Protein AF-A0A8A4ZAM6-F1 (afdb_monomer_lite)

pLDDT: mean 82.81, std 13.46, range [39.84, 95.81]

Foldseek 3Di:
DVQCVVCLVVVPLPSLPVPDPPVVSVCSCCPRVQKDKPDKDKDDWDFQPVVVVPDPDDSLFKTKIKIWIFMDTPVRPRVVTDIDMDIFIWGDPDNPGDIDGDDPDDD

Structure (mmCIF, N/CA/C/O backbone):
data_AF-A0A8A4ZAM6-F1
#
_entry.id   AF-A0A8A4ZAM6-F1
#
loop_
_atom_site.group_PDB
_atom_site.id
_atom_site.type_symbol
_atom_site.label_atom_id
_atom_site.label_alt_id
_atom_site.label_comp_id
_atom_site.label_asym_id
_atom_site.label_entity_id
_atom_site.label_seq_id
_atom_site.pdbx_PDB_ins_code
_atom_site.Cartn_x
_atom_site.Cartn_y
_atom_site.Cartn_z
_atom_site.occupancy
_atom_site.B_iso_or_equiv
_atom_site.auth_seq_id
_atom_site.auth_comp_id
_atom_site.auth_asym_id
_atom_site.auth_atom_id
_atom_site.pdbx_PDB_model_num
ATOM 1 N N . MET A 1 1 ? -4.270 -8.578 -17.598 1.00 58.09 1 MET A N 1
ATOM 2 C CA . MET A 1 1 ? -3.966 -8.266 -16.185 1.00 58.09 1 MET A CA 1
ATOM 3 C C . MET A 1 1 ? -3.404 -9.465 -15.415 1.00 58.09 1 MET A C 1
ATOM 5 O O . MET A 1 1 ? -2.531 -9.237 -14.599 1.00 58.09 1 MET A O 1
ATOM 9 N N . GLY A 1 2 ? -3.825 -10.714 -15.691 1.00 85.50 2 GLY A N 1
ATOM 10 C CA . GLY A 1 2 ? -3.328 -11.910 -14.975 1.00 85.50 2 GLY A CA 1
ATOM 11 C C . GLY A 1 2 ? -1.808 -12.116 -15.034 1.00 85.50 2 GLY A C 1
ATOM 12 O O . GLY A 1 2 ? -1.168 -12.109 -13.994 1.00 85.50 2 GLY A O 1
ATOM 13 N N . ALA A 1 3 ? -1.218 -12.159 -16.234 1.00 89.31 3 ALA A N 1
ATOM 14 C CA . ALA A 1 3 ? 0.215 -12.440 -16.411 1.00 89.31 3 ALA A CA 1
ATOM 15 C C . ALA A 1 3 ? 1.165 -11.439 -15.719 1.00 89.31 3 ALA A C 1
ATOM 17 O O . ALA A 1 3 ? 2.261 -11.805 -15.315 1.00 89.31 3 ALA A O 1
ATOM 18 N N . TYR A 1 4 ? 0.750 -10.176 -15.569 1.00 90.19 4 TYR A N 1
ATOM 19 C CA . TYR A 1 4 ? 1.551 -9.159 -14.882 1.00 90.19 4 TYR A CA 1
ATOM 20 C C . TYR A 1 4 ? 1.613 -9.414 -13.376 1.00 90.19 4 TYR A C 1
ATOM 22 O O . TYR A 1 4 ? 2.688 -9.432 -12.789 1.00 90.19 4 TYR A O 1
ATOM 30 N N . ILE A 1 5 ? 0.457 -9.679 -12.766 1.00 91.75 5 ILE A N 1
ATOM 31 C CA . ILE A 1 5 ? 0.363 -10.010 -11.342 1.00 91.75 5 ILE A CA 1
ATOM 32 C C . ILE A 1 5 ? 1.012 -11.368 -11.053 1.00 91.75 5 ILE A C 1
ATOM 34 O O . ILE A 1 5 ? 1.677 -11.522 -10.037 1.00 91.75 5 ILE A O 1
ATOM 38 N N . GLU A 1 6 ? 0.873 -12.339 -11.956 1.00 94.88 6 GLU A N 1
ATOM 39 C CA . GLU A 1 6 ? 1.567 -13.628 -11.856 1.00 94.88 6 GLU A CA 1
ATOM 40 C C . GLU A 1 6 ? 3.091 -13.451 -11.856 1.00 94.88 6 GLU A C 1
ATOM 42 O O . GLU A 1 6 ? 3.758 -14.045 -11.015 1.00 94.88 6 GLU A O 1
ATOM 47 N N . ALA A 1 7 ? 3.634 -12.596 -12.730 1.00 92.94 7 ALA A N 1
ATOM 48 C CA . ALA A 1 7 ? 5.065 -12.297 -12.767 1.00 92.94 7 ALA A CA 1
ATOM 49 C C . ALA A 1 7 ? 5.556 -11.572 -11.502 1.00 92.94 7 ALA A C 1
ATOM 51 O O . ALA A 1 7 ? 6.638 -11.878 -11.011 1.00 92.94 7 ALA A O 1
ATOM 52 N N . ILE A 1 8 ? 4.749 -10.658 -10.946 1.00 91.94 8 ILE A N 1
ATOM 53 C CA . ILE A 1 8 ? 5.022 -10.018 -9.649 1.00 91.94 8 ILE A CA 1
ATOM 54 C C . ILE A 1 8 ? 5.065 -11.064 -8.530 1.00 91.94 8 ILE A C 1
ATOM 56 O O . ILE A 1 8 ? 6.032 -11.125 -7.780 1.00 91.94 8 ILE A O 1
ATOM 60 N N . ASN A 1 9 ? 4.043 -11.915 -8.436 1.00 89.75 9 ASN A N 1
ATOM 61 C CA . ASN A 1 9 ? 3.941 -12.927 -7.382 1.00 89.75 9 ASN A CA 1
ATOM 62 C C . ASN A 1 9 ? 5.019 -14.016 -7.485 1.00 89.75 9 ASN A C 1
ATOM 64 O O . ASN A 1 9 ? 5.340 -14.650 -6.484 1.00 89.75 9 ASN A O 1
ATOM 68 N N . ALA A 1 10 ? 5.538 -14.265 -8.690 1.00 92.50 10 ALA A N 1
ATOM 69 C CA . ALA A 1 10 ? 6.625 -15.207 -8.941 1.00 92.50 10 ALA A CA 1
ATOM 70 C C . ALA A 1 10 ? 8.025 -14.573 -8.833 1.00 92.50 10 ALA A C 1
ATOM 72 O O . ALA A 1 10 ? 9.004 -15.283 -9.053 1.00 92.50 10 ALA A O 1
ATOM 73 N N . GLU A 1 11 ? 8.118 -13.269 -8.540 1.00 91.19 11 GLU A N 1
ATOM 74 C CA . GLU A 1 11 ? 9.368 -12.496 -8.544 1.00 91.19 11 GLU A CA 1
ATOM 75 C C . GLU A 1 11 ? 10.181 -12.671 -9.845 1.00 91.19 11 GLU A C 1
ATOM 77 O O . GLU A 1 11 ? 11.396 -12.862 -9.826 1.00 91.19 11 GLU A O 1
ATOM 82 N N . ASP A 1 12 ? 9.507 -12.634 -11.004 1.00 94.62 12 ASP A N 1
ATOM 83 C CA . ASP A 1 12 ? 10.125 -12.860 -12.319 1.00 94.62 12 ASP A CA 1
ATOM 84 C C . ASP A 1 12 ? 10.361 -11.539 -13.087 1.00 94.62 12 ASP A C 1
ATOM 86 O O . ASP A 1 12 ? 9.510 -11.106 -13.882 1.00 94.62 12 ASP A O 1
ATOM 90 N N . PRO A 1 13 ? 11.533 -10.889 -12.919 1.00 92.81 13 PRO A N 1
ATOM 91 C CA . PRO A 1 13 ? 11.847 -9.636 -13.604 1.00 92.81 13 PRO A CA 1
ATOM 92 C C . PRO A 1 13 ? 11.957 -9.808 -15.123 1.00 92.81 13 PRO A C 1
ATOM 94 O O . PRO A 1 13 ? 11.735 -8.855 -15.872 1.00 92.81 13 PRO A O 1
ATOM 97 N N . SER A 1 14 ? 12.280 -11.016 -15.600 1.00 94.44 14 SER A N 1
ATOM 98 C CA . SER A 1 14 ? 12.437 -11.287 -17.030 1.00 94.44 14 SER A CA 1
ATOM 99 C C . SER A 1 14 ? 11.087 -11.272 -17.743 1.00 94.44 14 SER A C 1
ATOM 101 O O . SER A 1 14 ? 10.952 -10.655 -18.804 1.00 94.44 14 SER A O 1
ATOM 103 N N . THR A 1 15 ? 10.064 -11.858 -17.116 1.00 94.88 15 THR A N 1
ATOM 104 C CA . THR A 1 15 ? 8.692 -11.807 -17.620 1.00 94.88 15 THR A CA 1
ATOM 105 C C . THR A 1 15 ? 8.140 -10.384 -17.553 1.00 94.88 15 THR A C 1
ATOM 107 O O . THR A 1 15 ? 7.557 -9.934 -18.539 1.00 94.88 15 THR A O 1
ATOM 110 N N . LEU A 1 16 ? 8.383 -9.630 -16.470 1.00 93.31 16 LEU A N 1
ATOM 111 C CA . LEU A 1 16 ? 7.971 -8.220 -16.376 1.00 93.31 16 LEU A CA 1
ATOM 112 C C . LEU A 1 16 ? 8.562 -7.363 -17.501 1.00 93.31 16 LEU A C 1
ATOM 114 O O . LEU A 1 16 ? 7.822 -6.635 -18.166 1.00 93.31 16 LEU A O 1
ATOM 118 N N . ALA A 1 17 ? 9.862 -7.500 -17.771 1.00 94.31 17 ALA A N 1
ATOM 119 C CA . ALA A 1 17 ? 10.533 -6.780 -18.853 1.00 94.31 17 ALA A CA 1
ATOM 120 C C . ALA A 1 17 ? 9.984 -7.134 -20.249 1.00 94.31 17 ALA A C 1
ATOM 122 O O . ALA A 1 17 ? 10.071 -6.320 -21.169 1.00 94.31 17 ALA A O 1
ATOM 123 N N . ALA A 1 18 ? 9.415 -8.332 -20.421 1.00 95.81 18 ALA A N 1
ATOM 124 C CA . ALA A 1 18 ? 8.833 -8.775 -21.686 1.00 95.81 18 ALA A CA 1
ATOM 125 C C . ALA A 1 18 ? 7.390 -8.287 -21.906 1.00 95.81 18 ALA A C 1
ATOM 127 O O . ALA A 1 18 ? 6.968 -8.146 -23.056 1.00 95.81 18 ALA A O 1
ATOM 128 N N . ILE A 1 19 ? 6.622 -8.061 -20.832 1.00 95.19 19 ILE A N 1
ATOM 129 C CA . ILE A 1 19 ? 5.175 -7.782 -20.912 1.00 95.19 19 ILE A CA 1
ATOM 130 C C . ILE A 1 19 ? 4.787 -6.343 -20.554 1.00 95.19 19 ILE A C 1
ATOM 132 O O . ILE A 1 19 ? 3.645 -5.951 -20.802 1.00 95.19 19 ILE A O 1
ATOM 136 N N . ALA A 1 20 ? 5.698 -5.565 -19.969 1.00 93.25 20 ALA A N 1
ATOM 137 C CA . ALA A 1 20 ? 5.477 -4.176 -19.580 1.00 93.25 20 ALA A CA 1
ATOM 138 C C . ALA A 1 20 ? 6.424 -3.222 -20.319 1.00 93.25 20 ALA A C 1
ATOM 140 O O . ALA A 1 20 ? 7.388 -3.632 -20.964 1.00 93.25 20 ALA A O 1
ATOM 141 N N . THR A 1 21 ? 6.141 -1.919 -20.244 1.00 95.50 21 THR A N 1
ATOM 142 C CA . THR A 1 21 ? 7.109 -0.917 -20.699 1.00 95.50 21 THR A CA 1
ATOM 143 C C . THR A 1 21 ? 8.358 -0.972 -19.815 1.00 95.50 21 THR A C 1
ATOM 145 O O . THR A 1 21 ? 8.237 -1.310 -18.635 1.00 95.50 21 THR A O 1
ATOM 148 N N . PRO A 1 22 ? 9.545 -0.607 -20.337 1.00 94.69 22 PRO A N 1
ATOM 149 C CA . PRO A 1 22 ? 10.776 -0.609 -19.548 1.00 94.69 22 PRO A CA 1
ATOM 150 C C . PRO A 1 22 ? 10.641 0.151 -18.224 1.00 94.69 22 PRO A C 1
ATOM 152 O O . PRO A 1 22 ? 11.011 -0.378 -17.183 1.00 94.69 22 PRO A O 1
ATOM 155 N N . ASP A 1 23 ? 10.018 1.333 -18.250 1.00 95.56 23 ASP A N 1
ATOM 156 C CA . ASP A 1 23 ? 9.825 2.160 -17.054 1.00 95.56 23 ASP A CA 1
ATOM 157 C C . ASP A 1 23 ? 8.919 1.486 -16.012 1.00 95.56 23 ASP A C 1
ATOM 159 O O . ASP A 1 23 ? 9.213 1.520 -14.819 1.00 95.56 23 ASP A O 1
ATOM 163 N N . LEU A 1 24 ? 7.829 0.837 -16.445 1.00 92.38 24 LEU A N 1
ATOM 164 C CA . LEU A 1 24 ? 6.904 0.154 -15.536 1.00 92.38 24 LEU A CA 1
ATOM 165 C C . LEU A 1 24 ? 7.526 -1.122 -14.954 1.00 92.38 24 LEU A C 1
ATOM 167 O O . LEU A 1 24 ? 7.375 -1.390 -13.761 1.00 92.38 24 LEU A O 1
ATOM 171 N N . ALA A 1 25 ? 8.236 -1.894 -15.782 1.00 92.88 25 ALA A N 1
ATOM 172 C CA . ALA A 1 25 ? 8.959 -3.078 -15.335 1.00 92.88 25 ALA A CA 1
ATOM 173 C C . ALA A 1 25 ? 10.027 -2.700 -14.304 1.00 92.88 25 ALA A C 1
ATOM 175 O O . ALA A 1 25 ? 10.053 -3.281 -13.222 1.00 92.88 25 ALA A O 1
ATOM 176 N N . GLN A 1 26 ? 10.842 -1.683 -14.599 1.00 92.38 26 GLN A N 1
ATOM 177 C CA . GLN A 1 26 ? 11.899 -1.229 -13.700 1.00 92.38 26 GLN A CA 1
ATOM 178 C C . GLN A 1 26 ? 11.327 -0.674 -12.393 1.00 92.38 26 GLN A C 1
ATOM 180 O O . GLN A 1 26 ? 11.738 -1.110 -11.327 1.00 92.38 26 GLN A O 1
ATOM 185 N N . SER A 1 27 ? 10.310 0.193 -12.457 1.00 91.50 27 SER A N 1
ATOM 186 C CA . SER A 1 27 ? 9.649 0.717 -11.255 1.00 91.50 27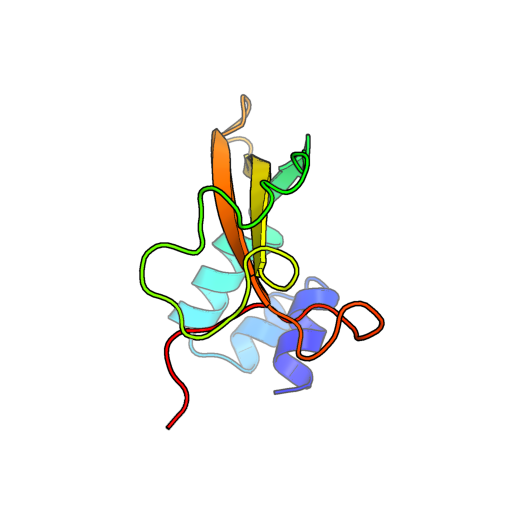 SER A CA 1
ATOM 187 C C . SER A 1 27 ? 9.046 -0.388 -10.383 1.00 91.50 27 SER A C 1
ATOM 189 O O . SER A 1 27 ? 9.006 -0.246 -9.163 1.00 91.50 27 SER A O 1
ATOM 191 N N . THR A 1 28 ? 8.563 -1.475 -10.988 1.00 91.50 28 THR A N 1
ATOM 192 C CA . THR A 1 28 ? 8.011 -2.618 -10.247 1.00 91.50 28 THR A CA 1
ATOM 193 C C . THR A 1 28 ? 9.107 -3.466 -9.630 1.00 91.50 28 THR A C 1
ATOM 195 O O . THR A 1 28 ? 8.952 -3.909 -8.501 1.00 91.50 28 THR A O 1
ATOM 198 N N . ILE A 1 29 ? 10.218 -3.673 -10.335 1.00 90.06 29 ILE A N 1
ATOM 199 C CA . ILE A 1 29 ? 11.375 -4.389 -9.795 1.00 90.06 29 ILE A CA 1
ATOM 200 C C . ILE A 1 29 ? 11.954 -3.609 -8.613 1.00 90.06 29 ILE A C 1
ATOM 202 O O . ILE A 1 29 ? 12.076 -4.171 -7.530 1.00 90.06 29 ILE A O 1
ATOM 206 N N . ASP A 1 30 ? 12.224 -2.316 -8.791 1.00 88.75 30 ASP A N 1
ATOM 207 C CA . ASP A 1 30 ? 12.808 -1.465 -7.749 1.00 88.75 30 ASP A CA 1
ATOM 208 C C . ASP A 1 30 ? 11.878 -1.350 -6.535 1.00 88.75 30 ASP A C 1
ATOM 210 O O . ASP A 1 30 ? 12.324 -1.450 -5.397 1.00 88.75 30 ASP A O 1
ATOM 214 N N . GLY A 1 31 ? 10.572 -1.193 -6.766 1.00 85.69 31 GLY A N 1
ATOM 215 C CA . GLY A 1 31 ? 9.597 -1.075 -5.686 1.00 85.69 31 GLY A CA 1
ATOM 216 C C . GLY A 1 31 ? 9.282 -2.405 -5.003 1.00 85.69 31 GLY A C 1
ATOM 217 O O . GLY A 1 31 ? 9.405 -2.522 -3.789 1.00 85.69 31 GLY A O 1
ATOM 218 N N . TRP A 1 32 ? 8.847 -3.406 -5.770 1.00 87.06 32 TRP A N 1
ATOM 219 C CA . TRP A 1 32 ? 8.253 -4.636 -5.237 1.00 87.06 32 TRP A CA 1
ATOM 220 C C . TRP A 1 32 ? 9.272 -5.738 -4.938 1.00 87.06 32 TRP A C 1
ATOM 222 O O . TRP A 1 32 ? 9.074 -6.493 -3.995 1.00 87.06 32 TRP A O 1
ATOM 232 N N . PHE A 1 33 ? 10.352 -5.848 -5.721 1.00 89.19 33 PHE A N 1
ATOM 233 C CA . PHE A 1 33 ? 11.411 -6.848 -5.482 1.00 89.19 33 PHE A CA 1
ATOM 234 C C . PHE A 1 33 ? 12.599 -6.242 -4.726 1.00 89.19 33 PHE A C 1
ATOM 236 O O . PHE A 1 33 ? 13.318 -6.930 -4.002 1.00 89.19 33 PHE A O 1
ATOM 243 N N . GLY A 1 34 ? 12.810 -4.938 -4.897 1.00 87.44 34 GLY A N 1
ATOM 244 C CA . GLY A 1 34 ? 13.858 -4.172 -4.237 1.00 87.44 34 GLY A CA 1
ATOM 245 C C . GLY A 1 34 ? 13.579 -3.871 -2.768 1.00 87.44 34 GLY A C 1
ATOM 246 O O . GLY A 1 34 ? 14.470 -3.353 -2.103 1.00 87.44 34 GLY A O 1
ATOM 247 N N . THR A 1 35 ? 12.395 -4.210 -2.245 1.00 89.06 35 THR A N 1
ATOM 248 C CA . THR A 1 35 ? 11.967 -3.808 -0.901 1.00 89.06 35 THR A CA 1
ATOM 249 C C . THR A 1 35 ? 11.428 -4.982 -0.090 1.00 89.06 35 THR A C 1
ATOM 251 O O . THR A 1 35 ? 10.614 -5.760 -0.579 1.00 89.06 35 THR A O 1
ATOM 254 N N . THR A 1 36 ? 11.829 -5.086 1.175 1.00 90.12 36 THR A N 1
ATOM 255 C CA . THR A 1 36 ? 11.182 -5.948 2.173 1.00 90.12 36 THR A CA 1
ATOM 256 C C . THR A 1 36 ? 10.386 -5.109 3.161 1.00 90.12 36 THR A C 1
ATOM 258 O O . THR A 1 36 ? 10.741 -3.969 3.457 1.00 90.12 36 THR A O 1
ATOM 261 N N . ILE A 1 37 ? 9.295 -5.685 3.666 1.00 89.38 37 ILE A N 1
ATOM 262 C CA . ILE A 1 37 ? 8.409 -5.045 4.640 1.00 89.38 37 ILE A CA 1
ATOM 263 C C . ILE A 1 37 ? 8.551 -5.783 5.968 1.00 89.38 37 ILE A C 1
ATOM 265 O O . ILE A 1 37 ? 8.311 -6.990 6.038 1.00 89.38 37 ILE A O 1
ATOM 269 N N . GLU A 1 38 ? 8.913 -5.052 7.012 1.00 89.38 38 GLU A N 1
ATOM 270 C CA . GLU A 1 38 ? 9.030 -5.540 8.381 1.00 89.38 38 GLU A CA 1
ATOM 271 C C . GLU A 1 38 ? 8.128 -4.738 9.328 1.00 89.38 38 GLU A C 1
ATOM 273 O O . GLU A 1 38 ? 7.559 -3.707 8.965 1.00 89.38 38 GLU A O 1
ATOM 278 N N . GLU A 1 39 ? 7.964 -5.266 10.545 1.00 86.81 39 GLU A N 1
ATOM 279 C CA . GLU A 1 39 ? 7.282 -4.595 11.661 1.00 86.81 39 GLU A CA 1
ATOM 280 C C . GLU A 1 39 ? 5.905 -4.000 11.315 1.00 86.81 39 GLU A C 1
ATOM 282 O O . GLU A 1 39 ? 5.558 -2.912 11.763 1.00 86.81 39 GLU A O 1
ATOM 287 N N . VAL A 1 40 ? 5.094 -4.729 10.539 1.00 89.25 40 VAL A N 1
ATOM 288 C CA . VAL A 1 40 ? 3.738 -4.281 10.191 1.00 89.25 40 VAL A CA 1
ATOM 289 C C . VAL A 1 40 ? 2.879 -4.193 11.450 1.00 89.25 40 VAL A C 1
ATOM 291 O O . VAL A 1 40 ? 2.563 -5.210 12.079 1.00 89.25 40 VAL A O 1
ATOM 294 N N . GLN A 1 41 ? 2.467 -2.976 11.788 1.00 88.38 41 GLN A N 1
ATOM 295 C CA . GLN A 1 41 ? 1.547 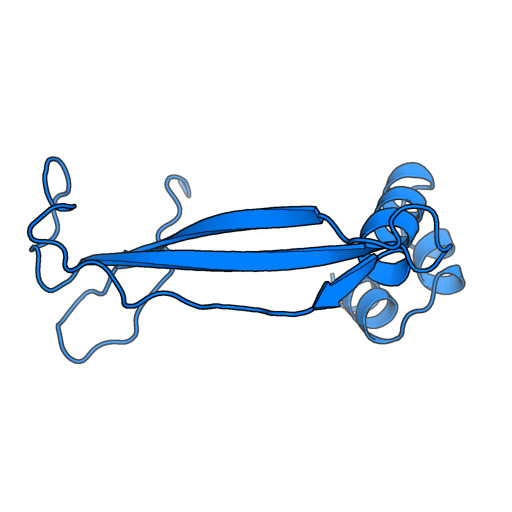-2.677 12.875 1.00 88.38 41 GLN A CA 1
ATOM 296 C C . GLN A 1 41 ? 0.247 -2.131 12.301 1.00 88.38 41 GLN A C 1
ATOM 298 O O . GLN A 1 41 ? 0.230 -1.301 11.395 1.00 88.38 41 GLN A O 1
ATOM 303 N N . ILE A 1 42 ? -0.862 -2.642 12.825 1.00 86.19 42 ILE A N 1
ATOM 304 C CA . ILE A 1 42 ? -2.201 -2.180 12.481 1.00 86.19 42 ILE A CA 1
ATOM 305 C C . ILE A 1 42 ? -2.811 -1.667 13.773 1.00 86.19 42 ILE A C 1
ATOM 307 O O . ILE A 1 42 ? -3.034 -2.443 14.708 1.00 86.19 42 ILE A O 1
ATOM 311 N N . ASP A 1 43 ? -3.062 -0.366 13.817 1.00 82.06 43 ASP A N 1
ATOM 312 C CA . ASP A 1 43 ? -3.656 0.264 14.984 1.00 82.06 43 ASP A CA 1
ATOM 313 C C . ASP A 1 43 ? -5.117 -0.141 15.156 1.00 82.06 43 ASP A C 1
ATOM 315 O O . ASP A 1 43 ? -5.826 -0.517 14.213 1.00 82.06 43 ASP A O 1
ATOM 319 N N . ALA A 1 44 ? -5.593 -0.022 16.397 1.00 75.00 44 ALA A N 1
ATOM 320 C CA . ALA A 1 44 ? -7.011 -0.144 16.678 1.00 75.00 44 ALA A CA 1
ATOM 321 C C . ALA A 1 44 ? -7.786 0.884 15.847 1.00 75.00 44 ALA A C 1
ATOM 323 O O . ALA A 1 44 ? -7.447 2.068 15.819 1.00 75.00 44 ALA A O 1
ATOM 324 N N . ALA A 1 45 ? -8.845 0.417 15.189 1.00 71.19 45 ALA A N 1
ATOM 325 C CA . ALA A 1 45 ? -9.681 1.280 14.382 1.00 71.19 45 ALA A CA 1
ATOM 326 C C . ALA A 1 45 ? -10.261 2.412 15.240 1.00 71.19 45 ALA A C 1
ATOM 328 O O . ALA A 1 45 ? -10.864 2.160 16.288 1.00 71.19 45 ALA A O 1
ATOM 329 N N . LEU A 1 46 ? -10.099 3.652 14.783 1.00 69.50 46 LEU A N 1
ATOM 330 C CA . LEU A 1 46 ? -10.794 4.783 15.383 1.00 69.50 46 LEU A CA 1
ATOM 331 C C . LEU A 1 46 ? -12.272 4.671 15.005 1.00 69.50 46 LEU A C 1
ATOM 333 O O . LEU A 1 46 ? -12.603 4.594 13.817 1.00 69.50 46 LEU A O 1
ATOM 337 N N . ASP A 1 47 ? -13.148 4.622 16.011 1.00 65.56 47 ASP A N 1
ATOM 338 C CA . ASP A 1 47 ? -14.588 4.588 15.777 1.00 65.56 47 ASP A CA 1
ATOM 339 C C . ASP A 1 47 ? -15.077 5.906 15.152 1.00 65.56 47 ASP A C 1
ATOM 341 O O . ASP A 1 47 ? -14.485 6.982 15.311 1.00 65.56 47 ASP A O 1
ATOM 345 N N . GLY A 1 48 ? -16.161 5.828 14.381 1.00 58.44 48 GLY A N 1
ATOM 346 C CA . GLY A 1 48 ? -16.630 6.949 13.577 1.00 58.44 48 GLY A CA 1
ATOM 347 C C . GLY A 1 48 ? -17.172 8.134 14.374 1.00 58.44 48 GLY A C 1
ATOM 348 O O . GLY A 1 48 ? -17.594 9.109 13.757 1.00 58.44 48 GLY A O 1
ATOM 349 N N . THR A 1 49 ? -17.142 8.128 15.714 1.00 62.88 49 THR A N 1
ATOM 350 C CA . THR A 1 49 ? -17.592 9.287 16.507 1.00 62.88 49 THR A CA 1
ATOM 351 C C . THR A 1 49 ? -16.696 10.514 16.303 1.00 62.88 49 THR A C 1
ATOM 353 O O . THR A 1 49 ? -17.172 11.643 16.426 1.00 62.88 49 THR A O 1
ATOM 356 N N . GLN A 1 50 ? -15.433 10.310 15.906 1.00 56.53 50 GLN A N 1
ATOM 357 C CA . GLN A 1 50 ? -14.494 11.374 15.522 1.00 56.53 50 GLN A CA 1
ATOM 358 C C . GLN A 1 50 ? -14.398 11.588 13.998 1.00 56.53 50 GLN A C 1
ATOM 360 O O . GLN A 1 50 ? -13.945 12.645 13.561 1.00 56.53 50 GLN A O 1
ATOM 365 N N . LEU A 1 51 ? -14.839 10.614 13.192 1.00 58.81 51 LEU A N 1
ATOM 366 C CA . LEU A 1 51 ? -14.658 10.589 11.731 1.00 58.81 51 LEU A CA 1
ATOM 367 C C . LEU A 1 51 ? -15.926 10.939 10.932 1.00 58.81 51 LEU A C 1
ATOM 369 O O . LEU A 1 51 ? -15.829 11.237 9.747 1.00 58.81 51 LEU A O 1
ATOM 373 N N . ALA A 1 52 ? -17.109 10.904 11.552 1.00 53.22 52 ALA A N 1
ATOM 374 C CA . ALA A 1 52 ? -18.402 11.129 10.892 1.00 53.22 52 ALA A CA 1
ATOM 375 C C . ALA A 1 52 ? -18.731 12.611 10.618 1.00 53.22 52 ALA A C 1
ATOM 377 O O . ALA A 1 52 ? -19.843 12.941 10.201 1.00 53.22 52 ALA A O 1
ATOM 378 N N . ILE A 1 53 ? -17.798 13.543 10.848 1.00 52.00 53 ILE A N 1
ATOM 379 C CA . ILE A 1 53 ? -18.027 14.955 10.518 1.00 52.00 53 ILE A CA 1
ATOM 380 C C . ILE A 1 53 ? -17.955 15.116 8.993 1.00 52.00 53 ILE A C 1
ATOM 382 O O . ILE A 1 53 ? -16.880 15.289 8.426 1.00 52.00 53 ILE A O 1
ATOM 386 N N . GLY A 1 54 ? -19.118 15.091 8.336 1.00 52.69 54 GLY A N 1
ATOM 387 C CA . GLY A 1 54 ? -19.265 15.397 6.908 1.00 52.69 54 GLY A CA 1
ATOM 388 C C . GLY A 1 54 ? -19.520 14.205 5.980 1.00 52.69 54 GLY A C 1
ATOM 389 O O . GLY A 1 54 ? -19.499 14.405 4.766 1.00 52.69 54 GLY A O 1
ATOM 390 N N . THR A 1 55 ? -19.783 13.002 6.503 1.00 57.47 55 THR A N 1
ATOM 391 C CA . THR A 1 55 ? -20.212 11.835 5.707 1.00 57.47 55 THR A CA 1
ATOM 392 C C . THR A 1 55 ? -21.703 11.539 5.915 1.00 57.47 55 THR A C 1
ATOM 394 O O . THR A 1 55 ? -22.295 11.943 6.912 1.00 57.47 55 THR A O 1
ATOM 397 N N . GLU A 1 56 ? -22.341 10.873 4.948 1.00 56.72 56 GLU A N 1
ATOM 398 C CA . GLU A 1 56 ? -23.761 10.467 5.017 1.00 56.72 56 GLU A CA 1
ATOM 399 C C . GLU A 1 56 ? -24.004 9.204 5.869 1.00 56.72 56 GLU A C 1
ATOM 401 O O . GLU A 1 56 ? -25.147 8.799 6.064 1.00 56.72 56 GLU A O 1
ATOM 406 N N . TYR A 1 57 ? -22.933 8.597 6.384 1.00 58.28 57 TYR A N 1
ATOM 407 C CA . TYR A 1 57 ? -22.938 7.320 7.095 1.00 58.28 57 TYR A CA 1
ATOM 408 C C . TYR A 1 57 ? -22.874 7.528 8.617 1.00 58.28 57 TYR A C 1
ATOM 410 O O . TYR A 1 57 ? -22.187 8.430 9.101 1.00 58.28 57 TYR A O 1
ATOM 418 N N . GLU A 1 58 ? -23.545 6.672 9.393 1.00 62.16 58 GLU A N 1
ATOM 419 C CA . GLU A 1 58 ? -23.510 6.746 10.859 1.00 62.16 58 GLU A CA 1
ATOM 420 C C . GLU A 1 58 ? -22.113 6.422 11.422 1.00 62.16 58 GLU A C 1
ATOM 422 O O . GLU A 1 58 ? -21.341 5.648 10.858 1.00 62.16 58 GLU A O 1
ATOM 427 N N . ALA A 1 59 ? -21.778 6.986 12.587 1.00 63.00 59 ALA A N 1
ATOM 428 C CA . ALA A 1 59 ? -20.487 6.783 13.258 1.00 63.00 59 ALA A CA 1
ATOM 429 C C . ALA A 1 59 ? -20.129 5.300 13.504 1.00 63.00 59 ALA A C 1
ATOM 431 O O . ALA A 1 59 ? -18.957 4.948 13.574 1.00 63.00 59 ALA A O 1
ATOM 432 N N . GLN A 1 60 ? -21.123 4.422 13.630 1.00 68.56 60 GLN A N 1
ATOM 433 C CA . GLN A 1 60 ? -20.924 2.984 13.845 1.00 68.56 60 GLN A CA 1
ATOM 434 C C . GLN A 1 60 ? -20.614 2.196 12.561 1.00 68.56 60 GLN A C 1
ATOM 436 O O . GLN A 1 60 ? -20.244 1.023 12.642 1.00 68.56 60 GLN A O 1
ATOM 441 N N . ASP A 1 61 ? -20.754 2.831 11.399 1.00 76.31 61 ASP A N 1
ATOM 442 C CA . ASP A 1 61 ? -20.588 2.224 10.076 1.00 76.31 61 ASP A CA 1
ATOM 443 C C . ASP A 1 61 ? -19.383 2.789 9.321 1.00 76.31 61 ASP A C 1
ATOM 445 O O . ASP A 1 61 ? -19.163 2.484 8.151 1.00 76.31 61 ASP A O 1
ATOM 449 N N . ASN A 1 62 ? -18.560 3.569 10.024 1.00 78.44 62 ASN A N 1
ATOM 450 C CA . ASN A 1 62 ? -17.299 4.090 9.530 1.00 78.44 62 ASN A CA 1
ATOM 451 C C . ASN A 1 62 ? -16.175 3.808 10.519 1.00 78.44 62 ASN A C 1
ATOM 453 O O . ASN A 1 62 ? -16.359 3.890 11.735 1.00 78.44 62 ASN A O 1
ATOM 457 N N . ALA A 1 63 ? -14.994 3.534 9.982 1.00 82.69 63 ALA A N 1
ATOM 458 C CA . ALA A 1 63 ? -13.786 3.328 10.759 1.00 82.69 63 ALA A CA 1
ATOM 459 C C . ALA A 1 63 ? -12.568 3.874 10.009 1.00 82.69 63 ALA A C 1
ATOM 461 O O . ALA A 1 63 ? -12.518 3.845 8.780 1.00 82.69 63 ALA A O 1
ATOM 462 N N . TRP A 1 64 ? -11.566 4.346 10.746 1.00 83.56 64 TRP A N 1
ATOM 463 C CA . TRP A 1 64 ? -10.243 4.638 10.195 1.00 83.56 64 TRP A CA 1
ATOM 464 C C . TRP A 1 64 ? -9.238 3.653 10.765 1.00 83.56 64 TRP A C 1
ATOM 466 O O . TRP A 1 64 ? -9.130 3.518 11.984 1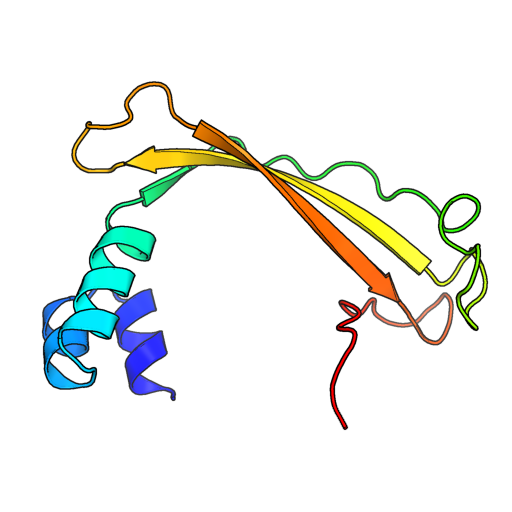.00 83.56 64 TRP A O 1
ATOM 476 N N . VAL A 1 65 ? -8.504 2.981 9.883 1.00 86.12 65 VAL A N 1
ATOM 477 C CA . VAL A 1 65 ? -7.433 2.053 10.255 1.00 86.12 65 VAL A CA 1
ATOM 478 C C . VAL A 1 65 ? -6.110 2.657 9.819 1.00 86.12 65 VAL A C 1
ATOM 480 O O . VAL A 1 65 ? -5.930 2.933 8.633 1.00 86.12 65 VAL A O 1
ATOM 483 N N . HIS A 1 66 ? -5.203 2.857 10.773 1.00 88.12 66 HIS A N 1
ATOM 484 C CA . HIS A 1 66 ? -3.826 3.252 10.500 1.00 88.12 66 HIS A CA 1
ATOM 485 C C . HIS A 1 66 ? -2.937 2.011 10.415 1.00 88.12 66 HIS A C 1
ATOM 487 O O . HIS A 1 66 ? -3.136 1.043 11.154 1.00 88.12 66 HIS A O 1
ATOM 493 N N . ILE A 1 67 ? -2.004 2.033 9.471 1.00 90.44 67 ILE A N 1
ATOM 494 C CA . ILE A 1 67 ? -1.032 0.977 9.234 1.00 90.44 67 ILE A CA 1
ATOM 495 C C . ILE A 1 67 ? 0.334 1.634 9.205 1.00 90.44 67 ILE A C 1
ATOM 497 O O . ILE A 1 67 ? 0.558 2.534 8.395 1.00 90.44 67 ILE A O 1
ATOM 501 N N . ASP A 1 68 ? 1.220 1.126 10.045 1.00 93.75 68 ASP A N 1
ATOM 502 C CA . ASP A 1 68 ? 2.634 1.448 10.054 1.00 93.75 68 ASP A CA 1
ATOM 503 C C . ASP A 1 68 ? 3.422 0.230 9.580 1.00 93.75 68 ASP A C 1
ATOM 505 O O . ASP A 1 68 ? 3.125 -0.911 9.950 1.00 93.75 68 ASP A O 1
ATOM 509 N N . ALA A 1 69 ? 4.428 0.460 8.745 1.00 93.56 69 ALA A N 1
ATOM 510 C CA . ALA A 1 69 ? 5.359 -0.576 8.330 1.00 93.56 69 ALA A CA 1
ATOM 511 C C . ALA A 1 69 ? 6.759 0.002 8.130 1.00 93.56 69 ALA A C 1
ATOM 513 O O . ALA A 1 69 ? 6.918 1.163 7.741 1.00 93.56 69 ALA A O 1
ATOM 514 N N . VAL A 1 70 ? 7.771 -0.827 8.372 1.00 93.06 70 VAL A N 1
ATOM 515 C CA . VAL A 1 70 ? 9.170 -0.482 8.124 1.00 93.06 70 VAL A CA 1
ATOM 516 C C . VAL A 1 70 ? 9.597 -1.108 6.801 1.00 93.06 70 VAL A C 1
ATOM 518 O O . VAL A 1 70 ? 9.522 -2.322 6.620 1.00 93.06 70 VAL A O 1
ATOM 521 N N . PHE A 1 71 ? 10.036 -0.277 5.860 1.00 91.25 71 PHE A N 1
ATOM 522 C CA . PHE A 1 71 ? 10.504 -0.714 4.546 1.00 91.25 71 PHE A CA 1
ATOM 523 C C . PHE A 1 71 ? 12.032 -0.733 4.506 1.00 91.25 71 PHE A C 1
ATOM 525 O O . PHE A 1 71 ? 12.666 0.249 4.883 1.00 91.25 71 PHE A O 1
ATOM 532 N N . HIS A 1 72 ? 12.626 -1.821 4.019 1.00 92.31 72 HIS A N 1
ATOM 533 C CA . HIS A 1 72 ? 14.072 -1.951 3.809 1.00 92.31 72 HIS A CA 1
ATOM 534 C C . HIS A 1 72 ? 14.373 -2.225 2.344 1.00 92.31 72 HIS A C 1
ATOM 536 O O . HIS A 1 72 ? 13.650 -2.982 1.703 1.00 92.31 72 HIS A O 1
ATOM 542 N N . HIS A 1 73 ? 15.478 -1.693 1.825 1.00 91.56 73 HIS A N 1
ATOM 543 C CA . HIS A 1 73 ? 15.945 -2.076 0.495 1.00 91.56 73 HIS A CA 1
ATOM 544 C C . HIS A 1 73 ? 16.777 -3.360 0.548 1.00 91.56 73 HIS A C 1
ATOM 546 O O . HIS A 1 73 ? 17.676 -3.503 1.381 1.00 91.56 73 HIS A O 1
ATOM 552 N N . THR A 1 74 ? 16.527 -4.274 -0.386 1.00 88.19 74 THR A N 1
ATOM 553 C CA . THR A 1 74 ? 17.225 -5.565 -0.481 1.00 88.19 74 THR A CA 1
ATOM 554 C C . THR A 1 74 ? 18.683 -5.432 -0.925 1.00 88.19 74 THR A C 1
ATOM 556 O O . THR A 1 74 ? 19.488 -6.326 -0.666 1.00 88.19 74 THR A O 1
ATOM 559 N N . ASP A 1 75 ? 19.056 -4.307 -1.543 1.00 88.38 75 ASP A N 1
ATOM 560 C CA . ASP A 1 75 ? 20.433 -3.982 -1.936 1.00 88.38 75 ASP A CA 1
ATOM 561 C C . ASP A 1 75 ? 21.300 -3.451 -0.774 1.00 88.38 75 ASP A C 1
ATOM 563 O O . ASP A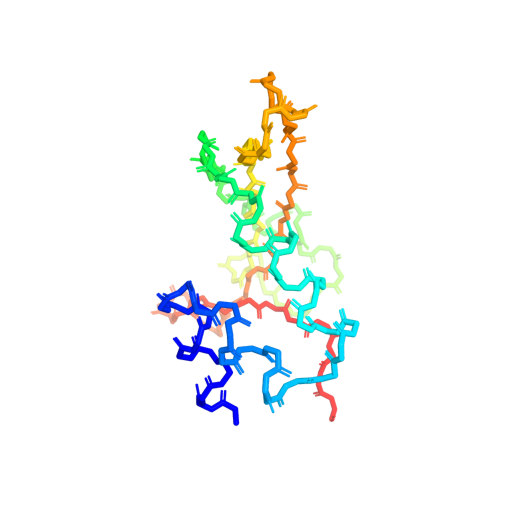 1 75 ? 22.503 -3.227 -0.940 1.00 88.38 75 ASP A O 1
ATOM 567 N N . GLY A 1 76 ? 20.702 -3.269 0.409 1.00 84.81 76 GLY A N 1
ATOM 568 C CA . GLY A 1 76 ? 21.362 -2.764 1.608 1.00 84.81 76 GLY A CA 1
ATOM 569 C C . GLY A 1 76 ? 21.514 -1.241 1.664 1.00 84.81 76 GLY A C 1
ATOM 570 O O . GLY A 1 76 ? 22.195 -0.751 2.567 1.00 84.81 76 GLY A O 1
ATOM 571 N N . SER A 1 77 ? 20.904 -0.472 0.753 1.00 89.81 77 SER A N 1
ATOM 572 C CA . SER A 1 77 ? 20.993 0.996 0.771 1.00 89.81 77 SER A CA 1
ATOM 573 C C . SER A 1 77 ? 20.174 1.644 1.896 1.00 89.81 77 SER A C 1
ATOM 575 O O . SER A 1 77 ? 20.420 2.803 2.230 1.00 89.81 77 SER A O 1
ATOM 577 N N . LEU A 1 78 ? 19.211 0.914 2.473 1.00 89.50 78 LEU A N 1
ATOM 578 C CA . LEU A 1 78 ? 18.358 1.351 3.585 1.00 89.50 78 LEU A CA 1
ATOM 579 C C . LEU A 1 78 ? 18.393 0.315 4.732 1.00 89.50 78 LEU A C 1
ATOM 581 O O . LEU A 1 78 ? 17.415 -0.396 4.965 1.00 89.50 78 LEU A O 1
ATOM 585 N N . PRO A 1 79 ? 19.536 0.175 5.432 1.00 88.88 79 PRO A N 1
ATOM 586 C CA . PRO A 1 79 ? 19.738 -0.903 6.401 1.00 88.88 79 PRO A CA 1
ATOM 587 C C . PRO A 1 79 ? 18.937 -0.713 7.694 1.00 88.88 79 PRO A C 1
ATOM 589 O O . PRO A 1 79 ? 18.502 -1.695 8.279 1.00 88.88 79 PRO A O 1
ATOM 592 N N . GLU A 1 80 ? 18.703 0.534 8.110 1.00 91.69 80 GLU A N 1
ATOM 593 C CA . GLU A 1 80 ? 17.914 0.860 9.310 1.00 91.69 80 GLU A CA 1
ATOM 594 C C . GLU A 1 80 ? 16.400 0.880 9.045 1.00 91.69 80 GLU A C 1
ATOM 596 O O . GLU A 1 80 ? 15.615 1.021 9.977 1.00 91.69 80 GLU A O 1
ATOM 601 N N . GLY A 1 81 ? 15.994 0.742 7.779 1.00 90.69 81 GLY A N 1
ATOM 602 C CA . GLY A 1 81 ? 14.601 0.819 7.359 1.00 90.69 81 GLY A CA 1
ATOM 603 C C . GLY A 1 81 ? 14.027 2.240 7.368 1.00 90.69 81 GLY A C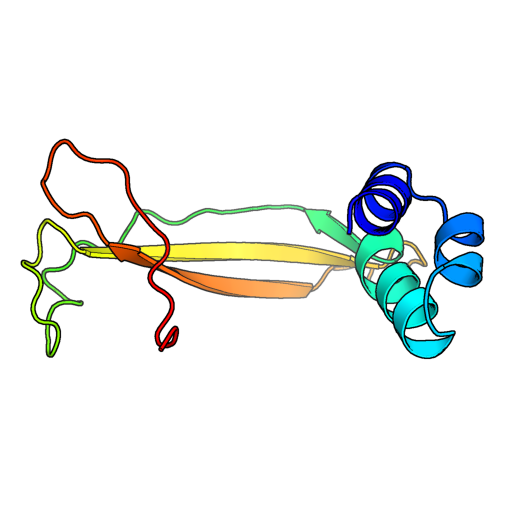 1
ATOM 604 O O . GLY A 1 81 ? 14.601 3.180 7.922 1.00 90.69 81 GLY A O 1
ATOM 605 N N . GLU A 1 82 ? 12.876 2.404 6.724 1.00 93.56 82 GLU A N 1
ATOM 606 C CA . GLU A 1 82 ? 12.076 3.628 6.743 1.00 93.56 82 GLU A CA 1
ATOM 607 C C . GLU A 1 82 ? 10.668 3.313 7.248 1.00 93.56 82 GLU A C 1
ATOM 609 O O . GLU A 1 82 ? 9.935 2.533 6.636 1.00 93.56 82 GLU A O 1
ATOM 614 N N . LEU A 1 83 ? 10.289 3.933 8.370 1.00 92.06 83 LEU A N 1
ATOM 615 C CA . LEU A 1 83 ? 8.932 3.851 8.898 1.00 92.06 83 LEU A CA 1
ATOM 616 C C . LEU A 1 83 ? 7.996 4.688 8.025 1.00 92.06 83 LEU A C 1
ATOM 618 O O . LEU A 1 83 ? 8.129 5.911 7.954 1.00 92.06 83 LEU A O 1
ATOM 622 N N . THR A 1 84 ? 7.024 4.026 7.409 1.00 92.00 84 THR A N 1
ATOM 623 C CA . THR A 1 84 ? 5.966 4.666 6.631 1.00 92.00 84 THR A CA 1
ATOM 624 C C . THR A 1 84 ? 4.610 4.294 7.206 1.00 92.00 84 THR A C 1
ATOM 626 O O . THR A 1 84 ? 4.297 3.114 7.359 1.00 92.00 84 THR A O 1
ATOM 629 N N . GLY A 1 85 ? 3.797 5.317 7.464 1.00 89.56 85 GLY A N 1
ATOM 630 C CA . GLY A 1 85 ? 2.427 5.178 7.940 1.00 89.56 85 GLY A CA 1
ATOM 631 C C . GLY A 1 85 ? 1.413 5.621 6.888 1.00 89.56 85 GLY A C 1
ATOM 632 O O . GLY A 1 85 ? 1.556 6.683 6.276 1.00 89.56 85 GLY A O 1
ATOM 633 N N . TRP A 1 86 ? 0.354 4.841 6.690 1.00 89.56 86 TRP A N 1
ATOM 634 C CA . TRP A 1 86 ? -0.806 5.220 5.877 1.00 89.56 86 TRP A CA 1
ATOM 635 C C . TRP A 1 86 ? -2.101 4.779 6.551 1.00 89.56 86 TRP A C 1
ATOM 637 O O . TRP A 1 86 ? -2.094 4.150 7.604 1.00 89.56 86 TRP A O 1
ATOM 647 N N . GLY A 1 87 ? -3.253 5.146 5.998 1.00 86.81 87 GLY A N 1
ATOM 648 C CA . GLY A 1 87 ? -4.512 4.676 6.555 1.00 86.81 87 GLY A CA 1
ATOM 649 C C . GLY A 1 87 ? -5.602 4.499 5.523 1.00 86.81 87 GLY A C 1
ATOM 650 O O . GLY A 1 87 ? -5.570 5.086 4.439 1.00 86.81 87 GLY A O 1
ATOM 651 N N . TYR A 1 88 ? -6.555 3.651 5.884 1.00 86.31 88 TYR A N 1
ATOM 652 C CA . TYR A 1 88 ? -7.735 3.360 5.092 1.00 86.31 88 TYR A CA 1
ATOM 653 C C . TYR A 1 88 ? -8.978 3.826 5.835 1.00 86.31 88 TYR A C 1
ATOM 655 O O . TYR A 1 88 ? -9.180 3.504 7.009 1.00 86.31 88 TYR A O 1
ATOM 663 N N . TYR A 1 89 ? -9.837 4.541 5.112 1.00 85.06 89 TYR A N 1
ATOM 664 C CA . TYR A 1 89 ? -11.206 4.763 5.546 1.00 85.06 89 TYR A CA 1
ATOM 665 C C . TYR A 1 89 ? -12.029 3.543 5.158 1.00 85.06 89 TYR A C 1
ATOM 667 O O . TYR A 1 89 ? -12.046 3.148 3.991 1.00 85.06 89 TYR A O 1
ATOM 675 N N . LEU A 1 90 ? -12.678 2.933 6.140 1.00 86.25 90 LEU A N 1
ATOM 676 C CA . LEU A 1 90 ? -13.528 1.772 5.959 1.00 86.25 90 LEU A CA 1
ATOM 677 C C . LEU A 1 90 ? -14.982 2.170 6.178 1.00 86.25 90 LEU A C 1
ATOM 679 O O . LEU A 1 90 ? -15.298 2.890 7.125 1.00 86.25 90 LEU A O 1
ATOM 683 N N . THR A 1 91 ? -15.859 1.660 5.323 1.00 85.38 91 THR A N 1
ATOM 684 C CA . THR A 1 91 ? -17.311 1.826 5.418 1.00 85.38 91 THR A CA 1
ATOM 685 C C . THR A 1 91 ? -18.008 0.475 5.299 1.00 85.38 91 THR A C 1
ATOM 687 O O . THR A 1 91 ? -17.427 -0.488 4.791 1.00 85.38 91 THR A O 1
ATOM 690 N N . ARG A 1 92 ? -19.240 0.382 5.786 1.00 84.31 92 ARG A N 1
ATOM 691 C CA . ARG A 1 92 ? -20.107 -0.788 5.648 1.00 84.31 92 ARG A CA 1
ATOM 692 C C . ARG A 1 92 ? -21.563 -0.333 5.588 1.00 84.31 92 ARG A C 1
ATOM 694 O O . ARG A 1 92 ? -21.900 0.702 6.150 1.00 84.31 92 ARG A O 1
ATOM 701 N N . ASP A 1 93 ? -22.420 -1.115 4.945 1.00 82.94 93 ASP A N 1
ATOM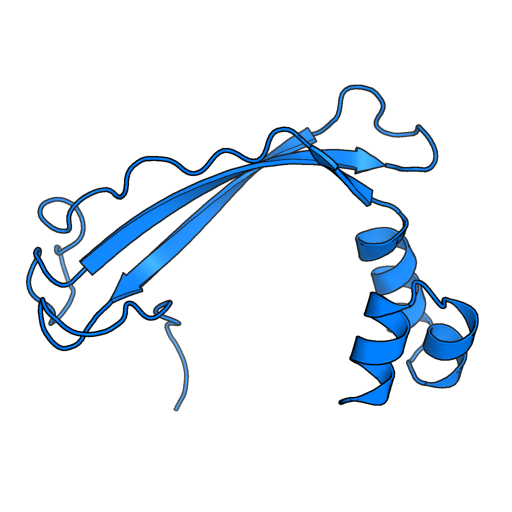 702 C CA . ASP A 1 93 ? -23.827 -0.733 4.759 1.00 82.94 93 ASP A CA 1
ATOM 703 C C . ASP A 1 93 ? -24.663 -0.960 6.030 1.00 82.94 93 ASP A C 1
ATOM 705 O O . ASP A 1 93 ? -25.601 -0.221 6.316 1.00 82.94 93 ASP A O 1
ATOM 709 N N . GLU A 1 94 ? -24.318 -1.999 6.796 1.00 83.06 94 GLU A N 1
ATOM 710 C CA . GLU A 1 94 ? -24.976 -2.376 8.049 1.00 83.06 94 GLU A CA 1
ATOM 711 C C . GLU A 1 94 ? -23.960 -2.925 9.068 1.00 83.06 94 GLU A C 1
ATOM 713 O O . GLU A 1 94 ? -22.950 -3.520 8.664 1.00 83.06 94 GLU A O 1
ATOM 718 N N . PRO A 1 95 ? -24.246 -2.879 10.386 1.00 81.38 95 PRO A N 1
ATOM 719 C CA . PRO A 1 95 ? -23.325 -3.353 11.419 1.00 81.38 95 PRO A CA 1
ATOM 720 C C . PRO A 1 95 ? -22.862 -4.815 11.311 1.00 81.38 95 PRO A C 1
ATOM 722 O O . PRO A 1 95 ? -21.834 -5.188 11.882 1.00 81.38 95 PRO A O 1
ATOM 725 N N . SER A 1 96 ? -23.626 -5.654 10.613 1.00 84.31 96 SER A N 1
ATOM 726 C CA . SER A 1 96 ? -23.356 -7.078 10.382 1.00 84.31 96 SER A CA 1
ATOM 727 C C . SER A 1 96 ? -22.658 -7.368 9.046 1.00 84.31 96 SER A C 1
ATOM 729 O O . SER A 1 96 ? -22.253 -8.508 8.809 1.00 84.31 96 SER A O 1
ATOM 731 N N . SER A 1 97 ? -22.534 -6.366 8.173 1.00 86.00 97 SER A N 1
ATOM 732 C CA . SER A 1 97 ? -21.965 -6.507 6.832 1.00 86.00 97 SER A CA 1
ATOM 733 C C . SER A 1 97 ? -20.434 -6.414 6.835 1.00 86.00 97 SER A C 1
ATOM 735 O O . SER A 1 97 ? -19.806 -6.015 7.821 1.00 86.00 97 SER A O 1
ATOM 737 N N . SER A 1 98 ? -19.820 -6.833 5.727 1.00 88.75 98 SER A N 1
ATOM 738 C CA . SER A 1 98 ? -18.375 -6.719 5.523 1.00 88.75 98 SER A CA 1
ATOM 739 C C . SER A 1 98 ? -17.941 -5.256 5.420 1.00 88.75 98 SER A C 1
ATOM 741 O O . SER A 1 98 ? -18.661 -4.427 4.876 1.00 88.75 98 SER A O 1
ATOM 743 N N . TRP A 1 99 ? -16.739 -4.959 5.914 1.00 86.06 99 TRP A N 1
ATOM 744 C CA . TRP A 1 99 ? -16.099 -3.662 5.712 1.00 86.06 99 TRP A CA 1
ATOM 745 C C . TRP A 1 99 ? -15.524 -3.551 4.301 1.00 86.06 99 TRP A C 1
ATOM 747 O O . TRP A 1 99 ? -14.911 -4.494 3.795 1.00 86.06 99 TRP A O 1
ATOM 757 N N . TYR A 1 100 ? -15.657 -2.371 3.712 1.00 86.75 100 TYR A N 1
ATOM 758 C CA . TYR A 1 100 ? -15.096 -2.010 2.419 1.00 86.75 100 TYR A CA 1
ATOM 759 C C . TYR A 1 100 ? -14.161 -0.820 2.583 1.00 86.75 100 TYR A C 1
ATOM 761 O O . TYR A 1 100 ? -14.451 0.099 3.348 1.00 86.75 100 TYR A O 1
ATOM 769 N N . ILE A 1 101 ? -13.050 -0.812 1.842 1.00 86.75 101 ILE A N 1
ATOM 770 C CA . ILE A 1 101 ? -12.216 0.386 1.728 1.00 86.75 101 ILE A CA 1
ATOM 771 C C . ILE A 1 101 ? -13.004 1.406 0.917 1.00 86.75 101 ILE A C 1
ATOM 773 O O . ILE A 1 101 ? -13.348 1.167 -0.240 1.00 86.75 101 ILE A O 1
ATOM 777 N N . TRP A 1 102 ? -13.282 2.548 1.525 1.00 81.94 102 TRP A N 1
ATOM 778 C CA . TRP A 1 102 ? -13.912 3.651 0.837 1.00 81.94 102 TRP A CA 1
ATOM 779 C C . TRP A 1 102 ? -12.891 4.348 -0.055 1.00 81.94 102 TRP A C 1
ATOM 781 O O . TRP A 1 102 ? -11.871 4.868 0.402 1.00 81.94 102 TRP A O 1
ATOM 791 N N . THR A 1 103 ? -13.189 4.384 -1.345 1.00 75.44 103 THR A N 1
ATOM 792 C CA . THR A 1 103 ? -12.420 5.137 -2.329 1.00 75.44 103 THR A CA 1
ATOM 793 C C . THR A 1 103 ? -13.277 6.296 -2.813 1.00 75.44 103 THR A C 1
ATOM 795 O O . THR A 1 103 ? -14.327 6.076 -3.422 1.00 75.44 103 THR A O 1
ATOM 798 N N . GLN A 1 104 ? -12.850 7.535 -2.565 1.00 54.44 104 GLN A N 1
ATOM 799 C CA . GLN A 1 104 ? -13.531 8.718 -3.090 1.00 54.44 104 GLN A CA 1
ATOM 800 C C . GLN A 1 104 ? -13.292 8.799 -4.608 1.00 54.44 104 GLN A C 1
ATOM 802 O O . GLN A 1 104 ? -12.323 9.397 -5.065 1.00 54.44 104 GLN A O 1
ATOM 807 N N . GLY A 1 105 ? -14.145 8.141 -5.396 1.00 53.62 105 GLY A N 1
ATOM 808 C CA . GLY A 1 105 ? -14.082 8.186 -6.856 1.00 53.62 105 GLY A CA 1
ATOM 809 C C . GLY A 1 105 ? -14.251 6.829 -7.527 1.00 53.62 105 GLY A C 1
ATOM 810 O O . GLY A 1 105 ? -13.283 6.142 -7.831 1.00 53.62 105 GLY A O 1
ATOM 811 N N . SER A 1 106 ? -15.490 6.488 -7.855 1.00 39.84 106 SER A N 1
ATOM 812 C CA . SER A 1 106 ? -15.787 5.808 -9.117 1.00 39.84 106 SER A CA 1
ATOM 813 C C . SER A 1 106 ? -17.167 6.263 -9.586 1.00 39.84 106 SER A C 1
ATOM 815 O O . SER A 1 106 ? -18.195 5.852 -9.058 1.00 39.84 106 SER A O 1
ATOM 817 N N . SER A 1 107 ? -17.156 7.202 -10.533 1.00 41.06 107 SER A N 1
ATOM 818 C CA . SER A 1 107 ? -18.268 7.484 -11.444 1.00 41.06 107 SER A CA 1
ATOM 819 C C . SER A 1 107 ? -18.134 6.625 -12.690 1.00 41.06 107 SER A C 1
ATOM 821 O O . SER A 1 107 ? -16.972 6.535 -13.157 1.00 41.06 107 SER A O 1
#

Radius of gyration: 18.5 Å; chains: 1; bounding box: 46×31×38 Å

Sequence (107 aa):
MGAYIEAINAEDPSTLAAIATPDLAQSTIDGWFGTTIEEVQIDAALDGTQLAIGTEYEAQDNAWVHIDAVFHHTDGSLPEGELTGWGYYLTRDEPSSSWYIWTQGSS

Organism: NCBI:txid2819238

Secondary structure (DSSP, 8-state):
-HHHHHHHHTT-HHHHHHHS-HHHHHHHIIIIISEEEEEEEEPPPEETTTT-TT-SS-GGGEEEEEEEEEEEETTSSSTT-EEEEEEEEEE-SSTTSPPEE--S---